Protein AF-A0A0J0VA48-F1 (afdb_monomer)

pLDDT: mean 96.32, std 2.97, range [80.88, 98.62]

Solvent-accessible surface area (backbone atoms only — not comparable to full-atom values): 7383 Å² total; per-residue (Å²): 136,92,75,49,30,38,33,28,27,44,99,54,21,68,67,43,61,78,47,45,54,83,76,40,71,87,44,48,74,45,70,42,55,49,90,72,48,47,62,67,53,45,68,61,18,29,24,42,36,25,64,53,76,52,56,71,66,64,69,85,54,33,45,35,38,35,23,68,32,78,60,58,56,75,68,46,66,98,45,91,75,64,88,81,39,48,77,48,57,47,81,74,70,59,67,58,57,51,47,52,51,53,50,52,54,52,48,40,59,78,64,42,45,69,60,52,50,54,32,52,76,70,72,46,93,74,136

Mean predicted aligned error: 3.77 Å

Structure (mmCIF, N/CA/C/O backbone):
data_AF-A0A0J0VA48-F1
#
_entry.id   AF-A0A0J0VA48-F1
#
loop_
_atom_site.group_PDB
_atom_site.id
_atom_site.type_symbol
_atom_site.label_atom_id
_atom_site.label_alt_id
_atom_site.label_comp_id
_atom_site.label_asym_id
_atom_site.label_entity_id
_atom_site.label_seq_id
_atom_site.pdbx_PDB_ins_code
_atom_site.Cartn_x
_atom_site.Cartn_y
_atom_site.Cartn_z
_atom_site.occupancy
_atom_site.B_iso_or_equiv
_atom_site.auth_seq_id
_atom_site.auth_comp_id
_atom_site.auth_asym_id
_atom_site.auth_atom_id
_atom_site.pdbx_PDB_model_num
ATOM 1 N N . MET A 1 1 ? 4.055 -14.670 -16.436 1.00 80.88 1 MET A N 1
ATOM 2 C CA . MET A 1 1 ? 4.537 -13.273 -16.447 1.00 80.88 1 MET A CA 1
ATOM 3 C C . MET A 1 1 ? 5.965 -13.260 -15.926 1.00 80.88 1 MET A C 1
ATOM 5 O O . MET A 1 1 ? 6.198 -13.859 -14.883 1.00 80.88 1 MET A O 1
ATOM 9 N N . ASN A 1 2 ? 6.912 -12.667 -16.656 1.00 90.12 2 ASN A N 1
ATOM 10 C CA . ASN A 1 2 ? 8.319 -12.598 -16.250 1.00 90.12 2 ASN A CA 1
ATOM 11 C C . ASN A 1 2 ? 8.616 -11.191 -15.711 1.00 90.12 2 ASN A C 1
ATOM 13 O O . ASN A 1 2 ? 8.752 -10.263 -16.498 1.00 90.12 2 ASN A O 1
ATOM 17 N N . ILE A 1 3 ? 8.649 -11.029 -14.386 1.00 96.81 3 ILE A N 1
ATOM 18 C CA . ILE A 1 3 ? 8.972 -9.755 -13.723 1.00 96.81 3 ILE A CA 1
ATOM 19 C C . ILE A 1 3 ? 10.414 -9.824 -13.230 1.00 96.81 3 ILE A C 1
ATOM 21 O O . ILE A 1 3 ? 10.752 -10.768 -12.512 1.00 96.81 3 ILE A O 1
ATOM 25 N N . GLN A 1 4 ? 11.250 -8.849 -13.593 1.00 97.81 4 GLN A N 1
ATOM 26 C CA . GLN A 1 4 ? 12.656 -8.800 -13.177 1.00 97.81 4 GLN A CA 1
ATOM 27 C C . GLN A 1 4 ? 13.031 -7.480 -12.504 1.00 97.81 4 GLN A C 1
ATOM 29 O O . GLN A 1 4 ? 13.817 -7.490 -11.559 1.00 97.81 4 GLN A O 1
ATOM 34 N N . ARG A 1 5 ? 12.447 -6.368 -12.956 1.00 98.50 5 ARG A N 1
ATOM 35 C CA . ARG A 1 5 ? 12.747 -5.010 -12.493 1.00 98.50 5 ARG A CA 1
ATOM 36 C C . ARG A 1 5 ? 11.535 -4.422 -11.786 1.00 98.50 5 ARG A C 1
ATOM 38 O O . ARG A 1 5 ? 10.495 -4.207 -12.409 1.00 98.50 5 ARG A O 1
ATOM 45 N N . ILE A 1 6 ? 11.656 -4.212 -10.480 1.00 98.50 6 ILE A N 1
ATOM 46 C CA . ILE A 1 6 ? 10.552 -3.790 -9.617 1.00 98.50 6 ILE A CA 1
ATOM 47 C C . ILE A 1 6 ? 10.852 -2.400 -9.064 1.00 98.50 6 ILE A C 1
ATOM 49 O O . ILE A 1 6 ? 11.810 -2.210 -8.316 1.00 98.50 6 ILE A O 1
ATOM 53 N N . LEU A 1 7 ? 10.016 -1.436 -9.428 1.00 98.62 7 LEU A N 1
ATOM 54 C CA . LEU A 1 7 ? 10.015 -0.101 -8.849 1.00 98.62 7 LEU A CA 1
ATOM 55 C C . LEU A 1 7 ? 9.103 -0.085 -7.620 1.00 98.62 7 LEU A C 1
ATOM 57 O O . LEU A 1 7 ? 7.937 -0.470 -7.701 1.00 98.62 7 LEU A O 1
ATOM 61 N N . VAL A 1 8 ? 9.637 0.359 -6.488 1.00 98.56 8 VAL A N 1
ATOM 62 C CA . VAL A 1 8 ? 8.940 0.456 -5.205 1.00 98.56 8 VAL A CA 1
ATOM 63 C C . VAL A 1 8 ? 8.988 1.903 -4.727 1.00 98.56 8 VAL A C 1
ATOM 65 O O . VAL A 1 8 ? 10.058 2.507 -4.668 1.00 98.56 8 VAL A O 1
ATOM 68 N N . THR A 1 9 ? 7.829 2.450 -4.373 1.00 98.25 9 THR A N 1
ATOM 69 C CA . THR A 1 9 ? 7.688 3.839 -3.920 1.00 98.25 9 THR A CA 1
ATOM 70 C C . THR A 1 9 ? 6.604 3.981 -2.844 1.00 98.25 9 THR A C 1
ATOM 72 O O . THR A 1 9 ? 5.969 3.005 -2.427 1.00 98.25 9 THR A O 1
ATOM 75 N N . GLY A 1 10 ? 6.379 5.211 -2.386 1.00 95.50 10 GLY A N 1
ATOM 76 C CA . GLY A 1 10 ? 5.438 5.554 -1.328 1.00 95.50 10 GLY A CA 1
ATOM 77 C C . GLY A 1 10 ? 6.038 5.420 0.065 1.00 95.50 10 GLY A C 1
ATOM 78 O O . GLY A 1 10 ? 7.172 4.998 0.242 1.00 95.50 10 GLY A O 1
ATOM 79 N N . ARG A 1 11 ? 5.241 5.743 1.086 1.00 95.19 11 ARG A N 1
ATOM 80 C CA . ARG A 1 11 ? 5.692 5.854 2.489 1.00 95.19 11 ARG A CA 1
ATOM 81 C C . ARG A 1 11 ? 6.386 4.625 3.097 1.00 95.19 11 ARG A C 1
ATOM 83 O O . ARG A 1 11 ? 6.947 4.769 4.167 1.00 95.19 11 ARG A O 1
ATOM 90 N N . LEU A 1 12 ? 6.280 3.446 2.471 1.00 96.06 12 LEU A N 1
ATOM 91 C CA . LEU A 1 12 ? 6.892 2.198 2.952 1.00 96.06 12 LEU A CA 1
ATOM 92 C C . LEU A 1 12 ? 8.134 1.772 2.149 1.00 96.06 12 LEU A C 1
ATOM 94 O O . LEU A 1 12 ? 8.638 0.664 2.329 1.00 96.06 12 LEU A O 1
ATOM 98 N N . TYR A 1 13 ? 8.592 2.585 1.192 1.00 96.19 13 TYR A N 1
ATOM 99 C CA . TYR A 1 13 ? 9.662 2.176 0.281 1.00 96.19 13 TYR A CA 1
ATOM 100 C C . TYR A 1 13 ? 10.982 1.897 1.017 1.00 96.19 13 TYR A C 1
ATOM 102 O O . TYR A 1 13 ? 11.674 0.948 0.660 1.00 96.19 13 TYR A O 1
ATOM 110 N N . ALA A 1 14 ? 11.296 2.667 2.064 1.00 96.50 14 ALA A N 1
ATOM 111 C CA . ALA A 1 14 ? 12.512 2.511 2.857 1.00 96.50 14 ALA A CA 1
ATOM 112 C C . ALA A 1 14 ? 12.479 1.234 3.712 1.00 96.50 14 ALA A C 1
ATOM 114 O O . ALA A 1 14 ? 13.448 0.475 3.726 1.00 96.50 14 ALA A O 1
ATOM 115 N N . GLU A 1 15 ? 11.353 0.936 4.368 1.00 97.00 15 GLU A N 1
ATOM 116 C CA . GLU A 1 15 ? 11.184 -0.315 5.114 1.00 97.00 15 GLU A CA 1
ATOM 117 C C . GLU A 1 15 ? 11.238 -1.530 4.182 1.00 97.00 15 GLU A C 1
ATOM 119 O O . GLU A 1 15 ? 11.833 -2.554 4.515 1.00 97.00 15 GLU A O 1
ATOM 124 N N . LEU A 1 16 ? 10.653 -1.421 2.986 1.00 97.06 16 LEU A N 1
ATOM 125 C CA . LEU A 1 16 ? 10.717 -2.481 1.982 1.00 97.06 16 LEU A CA 1
ATOM 126 C C . LEU A 1 16 ? 12.129 -2.646 1.402 1.00 97.06 16 LEU A C 1
ATOM 128 O O . LEU A 1 16 ? 12.526 -3.781 1.130 1.00 97.06 16 LEU A O 1
ATOM 132 N N . ALA A 1 17 ? 12.902 -1.564 1.269 1.00 97.56 17 ALA A N 1
ATOM 133 C CA . ALA A 1 17 ? 14.297 -1.611 0.828 1.00 97.56 17 ALA A CA 1
ATOM 134 C C . ALA A 1 17 ? 15.174 -2.452 1.762 1.00 97.56 17 ALA A C 1
ATOM 136 O O . ALA A 1 17 ? 16.067 -3.154 1.295 1.00 97.56 17 ALA A O 1
ATOM 137 N N . ALA A 1 18 ? 14.876 -2.442 3.062 1.00 97.44 18 ALA A N 1
ATOM 138 C CA . ALA A 1 18 ? 15.585 -3.241 4.056 1.00 97.44 18 ALA A CA 1
ATOM 139 C C . ALA A 1 18 ? 15.215 -4.740 4.042 1.00 97.44 18 ALA A C 1
ATOM 141 O O . ALA A 1 18 ? 15.898 -5.534 4.678 1.00 97.44 18 ALA A O 1
ATOM 142 N N . LEU A 1 19 ? 14.130 -5.142 3.366 1.00 96.25 19 LEU A N 1
ATOM 143 C CA . LEU A 1 19 ? 13.572 -6.501 3.464 1.00 96.25 19 LEU A CA 1
ATOM 144 C C . LEU A 1 19 ? 13.538 -7.258 2.135 1.00 96.25 19 LEU A C 1
ATOM 146 O O . LEU A 1 19 ? 13.727 -8.475 2.102 1.00 96.25 19 LEU A O 1
ATOM 150 N N . LEU A 1 20 ? 13.197 -6.575 1.044 1.00 96.25 20 LEU A N 1
ATOM 151 C CA . LEU A 1 20 ? 12.924 -7.221 -0.238 1.00 96.25 20 LEU A CA 1
ATOM 152 C C . LEU A 1 20 ? 14.172 -7.756 -0.954 1.00 96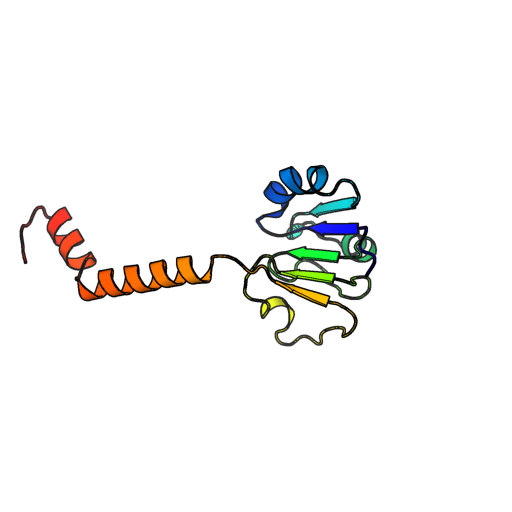.25 20 LEU A C 1
ATOM 154 O O . LEU A 1 20 ? 14.055 -8.861 -1.490 1.00 96.25 20 LEU A O 1
ATOM 158 N N . PRO A 1 21 ? 15.338 -7.073 -0.955 1.00 95.50 21 PRO A N 1
ATOM 159 C CA . PRO A 1 21 ? 16.540 -7.599 -1.604 1.00 95.50 21 PRO A CA 1
ATOM 160 C C . PRO A 1 21 ? 16.943 -8.983 -1.079 1.00 95.50 21 PRO A C 1
ATOM 162 O O . PRO A 1 21 ? 17.209 -9.883 -1.872 1.00 95.50 21 PRO A O 1
ATOM 165 N N . ASP A 1 22 ? 16.872 -9.191 0.238 1.00 95.69 22 ASP A N 1
ATOM 166 C CA . ASP A 1 22 ? 17.212 -10.472 0.869 1.00 95.69 22 ASP A CA 1
ATOM 167 C C . ASP A 1 22 ? 16.172 -11.559 0.581 1.00 95.69 22 ASP A C 1
ATOM 169 O O . ASP A 1 22 ? 16.502 -12.729 0.390 1.00 95.69 22 ASP A O 1
ATOM 173 N N . LYS A 1 23 ? 14.887 -11.187 0.536 1.00 96.44 23 LYS A N 1
ATOM 174 C CA . LYS A 1 23 ? 13.797 -12.137 0.270 1.00 96.44 23 LYS A CA 1
ATOM 175 C C . LYS A 1 23 ? 13.711 -12.541 -1.196 1.00 96.44 23 LYS A C 1
ATOM 177 O O . LYS A 1 23 ? 13.206 -13.624 -1.484 1.00 96.44 23 LYS A O 1
ATOM 182 N N . ARG A 1 24 ? 14.125 -11.666 -2.114 1.00 95.69 24 ARG A N 1
ATOM 183 C CA . ARG A 1 24 ? 14.031 -11.842 -3.570 1.00 95.69 24 ARG A CA 1
ATOM 184 C C . ARG A 1 24 ? 15.317 -11.383 -4.263 1.00 95.69 24 ARG A C 1
ATOM 186 O O . ARG A 1 24 ? 15.273 -10.458 -5.073 1.00 95.69 24 ARG A O 1
ATOM 193 N N . PRO A 1 25 ? 16.449 -12.063 -4.013 1.00 95.56 25 PRO A N 1
ATOM 194 C CA . PRO A 1 25 ? 17.724 -11.721 -4.645 1.00 95.56 25 PRO A CA 1
ATOM 195 C C . PRO A 1 25 ? 17.712 -11.969 -6.163 1.00 95.56 25 PRO A C 1
ATOM 197 O O . PRO A 1 25 ? 18.575 -11.483 -6.884 1.00 95.56 25 PRO A O 1
ATOM 200 N N . ASP A 1 26 ? 16.716 -12.707 -6.667 1.00 96.44 26 ASP A N 1
ATOM 201 C CA . ASP A 1 26 ? 16.467 -12.945 -8.090 1.00 96.44 26 ASP A CA 1
ATOM 202 C C . ASP A 1 26 ? 15.824 -11.751 -8.820 1.00 96.44 26 ASP A C 1
ATOM 204 O O . ASP A 1 26 ? 15.446 -11.879 -9.987 1.00 96.44 26 ASP A O 1
ATOM 208 N N . LYS A 1 27 ? 15.623 -10.617 -8.137 1.00 97.44 27 LYS A N 1
ATOM 209 C CA . LYS A 1 27 ? 14.979 -9.418 -8.681 1.00 97.44 27 LYS A CA 1
ATOM 210 C C . LYS A 1 27 ? 15.855 -8.193 -8.497 1.00 97.44 27 LYS A C 1
ATOM 212 O O . LYS A 1 27 ? 16.503 -8.016 -7.471 1.00 97.44 27 LYS A O 1
ATOM 217 N N . ALA A 1 28 ? 15.818 -7.315 -9.491 1.00 98.25 28 ALA A N 1
ATOM 218 C CA . ALA A 1 28 ? 16.379 -5.983 -9.380 1.00 98.25 28 ALA A CA 1
ATOM 219 C C . ALA A 1 28 ? 15.304 -5.036 -8.841 1.00 98.25 28 ALA A C 1
ATOM 221 O O . ALA A 1 28 ? 14.180 -5.010 -9.349 1.00 98.25 28 ALA A O 1
ATOM 222 N N . PHE A 1 29 ? 15.661 -4.236 -7.842 1.00 98.38 29 PHE A N 1
ATOM 223 C CA . PHE A 1 29 ? 14.760 -3.265 -7.233 1.00 98.38 29 PHE A CA 1
ATOM 224 C C . PHE A 1 29 ? 15.277 -1.842 -7.419 1.00 98.38 29 PHE A C 1
ATOM 226 O O . PHE A 1 29 ? 16.479 -1.594 -7.330 1.00 98.38 29 PHE A O 1
ATOM 233 N N . ARG A 1 30 ? 14.348 -0.907 -7.615 1.00 98.44 30 ARG A N 1
ATOM 234 C CA . ARG A 1 30 ? 14.564 0.519 -7.366 1.00 98.44 30 ARG A CA 1
ATOM 235 C C . ARG A 1 30 ? 13.613 0.957 -6.266 1.00 98.44 30 ARG A C 1
ATOM 237 O O . ARG A 1 30 ? 12.410 0.750 -6.383 1.00 98.44 30 ARG A O 1
ATOM 244 N N . PHE A 1 31 ? 14.164 1.542 -5.212 1.00 98.50 31 PHE A N 1
ATOM 245 C CA . PHE A 1 31 ? 13.417 2.117 -4.100 1.00 98.50 31 PHE A CA 1
ATOM 246 C C . PHE A 1 31 ? 13.554 3.630 -4.208 1.00 98.50 31 PHE A C 1
ATOM 248 O O . PHE A 1 31 ? 14.642 4.153 -3.983 1.00 98.50 31 PHE A O 1
ATOM 255 N N . VAL A 1 32 ? 12.482 4.309 -4.605 1.00 98.06 32 VAL A N 1
ATOM 256 C CA . VAL A 1 32 ? 12.519 5.738 -4.952 1.00 98.06 32 VAL A CA 1
ATOM 257 C C . VAL A 1 32 ? 11.397 6.459 -4.214 1.00 98.06 32 VAL A C 1
ATOM 259 O O . VAL A 1 32 ? 10.261 5.974 -4.196 1.00 98.06 32 VAL A O 1
ATOM 262 N N . ALA A 1 33 ? 11.707 7.597 -3.592 1.00 97.31 33 ALA A N 1
ATOM 263 C CA . ALA A 1 33 ? 10.699 8.456 -2.971 1.00 97.31 33 ALA A CA 1
ATOM 264 C C . ALA A 1 33 ? 9.712 8.982 -4.030 1.00 97.31 33 ALA A C 1
ATOM 266 O O . ALA A 1 33 ? 10.070 9.112 -5.199 1.00 97.31 33 ALA A O 1
ATOM 267 N N . GLU A 1 34 ? 8.464 9.279 -3.651 1.00 96.19 34 GLU A N 1
ATOM 268 C CA . GLU A 1 34 ? 7.432 9.681 -4.627 1.00 96.19 34 GLU A CA 1
ATOM 269 C C . GLU A 1 34 ? 7.816 10.971 -5.376 1.00 96.19 34 GLU A C 1
ATOM 271 O O . GLU A 1 34 ? 7.473 11.131 -6.548 1.00 96.19 34 GLU A O 1
ATOM 276 N N . GLU A 1 35 ? 8.543 11.870 -4.712 1.00 95.25 35 GLU A N 1
ATOM 277 C CA . GLU A 1 35 ? 8.982 13.171 -5.222 1.00 95.25 35 GLU A CA 1
ATOM 278 C C . GLU A 1 35 ? 10.186 13.079 -6.170 1.00 95.25 35 GLU A C 1
ATOM 280 O O . GLU A 1 35 ? 10.454 14.017 -6.917 1.00 95.25 35 GLU A O 1
ATOM 285 N N . GLU A 1 36 ? 10.904 11.955 -6.147 1.00 97.06 36 GLU A N 1
ATOM 286 C CA . GLU A 1 36 ? 12.129 11.723 -6.923 1.00 97.06 36 GLU A CA 1
ATOM 287 C C . GLU A 1 36 ? 11.884 10.848 -8.159 1.00 97.06 36 GLU A C 1
ATOM 289 O O . GLU A 1 36 ? 12.806 10.592 -8.929 1.00 97.06 36 GLU A O 1
ATOM 294 N N . LEU A 1 37 ? 10.648 10.380 -8.357 1.00 97.81 37 LEU A N 1
ATOM 295 C CA . LEU A 1 37 ? 10.285 9.518 -9.477 1.00 97.81 37 LEU A CA 1
ATOM 296 C C . LEU A 1 37 ? 10.455 10.221 -10.822 1.00 97.81 37 LEU A C 1
ATOM 298 O O . LEU A 1 37 ? 9.899 11.294 -11.066 1.00 97.81 37 LEU A O 1
ATOM 302 N N . THR A 1 38 ? 11.134 9.537 -11.735 1.00 97.75 38 THR A N 1
ATOM 303 C CA . THR A 1 38 ? 11.396 10.017 -13.094 1.00 97.75 38 THR A CA 1
ATOM 304 C C . THR A 1 38 ? 10.786 9.096 -14.146 1.00 97.75 38 THR A C 1
ATOM 306 O O . THR A 1 38 ? 10.435 7.949 -13.865 1.00 97.75 38 THR A O 1
ATOM 309 N N . ASP A 1 39 ? 10.690 9.571 -15.390 1.00 97.56 39 ASP A N 1
ATOM 310 C CA . ASP A 1 39 ? 10.282 8.733 -16.526 1.00 97.56 39 ASP A CA 1
ATOM 311 C C . ASP A 1 39 ? 11.213 7.522 -16.711 1.00 97.56 39 ASP A C 1
ATOM 313 O O . ASP A 1 39 ? 10.747 6.424 -17.023 1.00 97.56 39 ASP A O 1
ATOM 317 N N . ASP A 1 40 ? 12.513 7.686 -16.445 1.00 97.56 40 ASP A N 1
ATOM 318 C CA . ASP A 1 40 ? 13.517 6.621 -16.561 1.00 97.56 40 ASP A CA 1
ATOM 319 C C . ASP A 1 40 ? 13.242 5.452 -15.607 1.00 97.56 40 ASP A C 1
ATOM 321 O O . ASP A 1 40 ? 13.568 4.302 -15.917 1.00 97.56 40 ASP A O 1
ATOM 325 N N . ASP A 1 41 ? 12.608 5.709 -14.462 1.00 98.12 41 ASP A N 1
ATOM 326 C CA . ASP A 1 41 ? 12.177 4.657 -13.542 1.00 98.12 41 ASP A CA 1
ATOM 327 C C . ASP A 1 41 ? 11.044 3.817 -14.135 1.00 98.12 41 ASP A C 1
ATOM 329 O O . ASP A 1 41 ? 11.073 2.587 -14.040 1.00 98.12 41 ASP A O 1
ATOM 333 N N . PHE A 1 42 ? 10.089 4.449 -14.822 1.00 97.75 42 PHE A N 1
ATOM 334 C CA . PHE A 1 42 ? 8.986 3.762 -15.503 1.00 97.75 42 PHE A CA 1
ATOM 335 C C . PHE A 1 42 ? 9.404 3.112 -16.829 1.00 97.75 42 PHE A C 1
ATOM 337 O O . PHE A 1 42 ? 8.778 2.145 -17.268 1.00 97.75 42 PHE A O 1
ATOM 344 N N . VAL A 1 43 ? 10.463 3.603 -17.476 1.00 97.56 43 VAL A N 1
ATOM 345 C CA . VAL A 1 43 ? 11.102 2.931 -18.621 1.00 97.56 43 VAL A CA 1
ATOM 346 C C . VAL A 1 43 ? 11.877 1.695 -18.167 1.00 97.56 43 VAL A C 1
ATOM 348 O O . VAL A 1 43 ? 11.875 0.664 -18.844 1.00 97.56 43 VAL A O 1
ATOM 351 N N . TRP A 1 44 ? 12.527 1.774 -17.007 1.00 98.12 44 TRP A N 1
ATOM 352 C CA . TRP A 1 44 ? 13.291 0.667 -16.450 1.00 98.12 44 TRP A CA 1
ATOM 353 C C . TRP A 1 44 ? 12.414 -0.427 -15.827 1.00 98.12 44 TRP A C 1
ATOM 355 O O . TRP A 1 44 ? 12.805 -1.589 -15.866 1.00 98.12 44 TRP A O 1
ATOM 365 N N . ALA A 1 45 ? 11.266 -0.108 -15.235 1.00 98.25 45 ALA A N 1
ATOM 366 C CA . ALA A 1 45 ? 10.491 -1.080 -14.468 1.00 98.25 45 ALA A CA 1
ATOM 367 C C . ALA A 1 45 ? 9.611 -2.004 -15.330 1.00 98.25 45 ALA A C 1
ATOM 369 O O . ALA A 1 45 ? 8.946 -1.563 -16.263 1.00 98.25 45 ALA A O 1
ATOM 370 N N . ASP A 1 46 ? 9.524 -3.279 -14.934 1.00 97.88 46 ASP A N 1
ATOM 371 C CA . ASP A 1 46 ? 8.494 -4.218 -15.410 1.00 97.88 46 ASP A CA 1
ATOM 372 C C . ASP A 1 46 ? 7.296 -4.263 -14.441 1.00 97.88 46 ASP A C 1
ATOM 374 O O . ASP A 1 46 ? 6.203 -4.712 -14.799 1.00 97.88 46 ASP A O 1
ATOM 378 N N . ALA A 1 47 ? 7.506 -3.845 -13.187 1.00 98.56 47 ALA A N 1
ATOM 379 C CA . ALA A 1 47 ? 6.483 -3.807 -12.152 1.00 98.56 47 ALA A CA 1
ATOM 380 C C . ALA A 1 47 ? 6.581 -2.568 -11.258 1.00 98.56 47 ALA A C 1
ATOM 382 O O . ALA A 1 47 ? 7.676 -2.089 -10.970 1.00 98.56 47 ALA A O 1
ATOM 383 N N . TYR A 1 48 ? 5.428 -2.109 -10.772 1.00 98.62 48 TYR A N 1
ATOM 384 C CA . TYR A 1 48 ? 5.296 -0.990 -9.839 1.00 98.62 48 TYR A CA 1
ATOM 385 C C . TYR A 1 48 ? 4.637 -1.439 -8.534 1.00 98.62 48 TYR A C 1
ATOM 387 O O . TYR A 1 48 ? 3.595 -2.097 -8.554 1.00 98.62 48 TYR A O 1
ATOM 395 N N . VAL A 1 49 ? 5.202 -1.035 -7.399 1.00 98.50 49 VAL A N 1
ATOM 396 C CA . VAL A 1 49 ? 4.679 -1.300 -6.056 1.00 98.50 49 VAL A CA 1
ATOM 397 C C . VAL A 1 49 ? 4.536 0.021 -5.300 1.00 98.50 49 VAL A C 1
ATOM 399 O O . VAL A 1 49 ? 5.515 0.733 -5.095 1.00 98.50 49 VAL A O 1
ATOM 402 N N . GLY A 1 50 ? 3.320 0.341 -4.860 1.00 98.00 50 GLY A N 1
ATOM 403 C CA . GLY A 1 50 ? 3.035 1.572 -4.116 1.00 98.00 50 GLY A CA 1
ATOM 404 C C . GLY A 1 50 ? 1.581 1.644 -3.652 1.00 98.00 50 GLY A C 1
ATOM 405 O O . GLY A 1 50 ? 0.777 0.779 -3.981 1.00 98.00 50 GLY A O 1
ATOM 406 N N . PHE A 1 51 ? 1.205 2.664 -2.878 1.00 97.00 51 PHE A N 1
ATOM 407 C CA . PHE A 1 51 ? -0.191 2.830 -2.424 1.00 97.00 51 PHE A CA 1
ATOM 408 C C . PHE A 1 51 ? -1.111 3.447 -3.481 1.00 97.00 51 PHE A C 1
ATOM 410 O O . PHE A 1 51 ? -2.326 3.268 -3.433 1.00 97.00 51 PHE A O 1
ATOM 417 N N . ARG A 1 52 ? -0.532 4.206 -4.408 1.00 97.00 52 ARG A N 1
ATOM 418 C CA . ARG A 1 52 ? -1.225 4.984 -5.435 1.00 97.00 52 ARG A CA 1
ATOM 419 C C . ARG A 1 52 ? -0.262 5.261 -6.595 1.00 97.00 52 ARG A C 1
ATOM 421 O O . ARG A 1 52 ? 0.943 5.075 -6.416 1.00 97.00 52 ARG A O 1
ATOM 428 N N . PRO A 1 53 ? -0.750 5.714 -7.758 1.00 96.62 53 PRO A N 1
ATOM 429 C CA . PRO A 1 53 ? 0.099 6.313 -8.786 1.00 96.62 53 PRO A CA 1
ATOM 430 C C . PRO A 1 53 ? 0.856 7.533 -8.234 1.00 96.62 53 PRO A C 1
ATOM 432 O O . PRO A 1 53 ? 0.237 8.384 -7.594 1.00 96.62 53 PRO A O 1
ATOM 435 N N . ALA A 1 54 ? 2.155 7.631 -8.507 1.00 96.62 54 ALA A N 1
ATOM 436 C CA . ALA A 1 54 ? 3.010 8.756 -8.126 1.00 96.62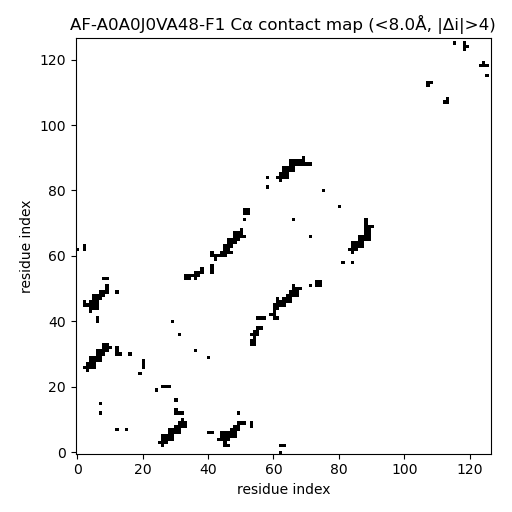 54 ALA A CA 1
ATOM 437 C C . ALA A 1 54 ? 3.969 9.120 -9.2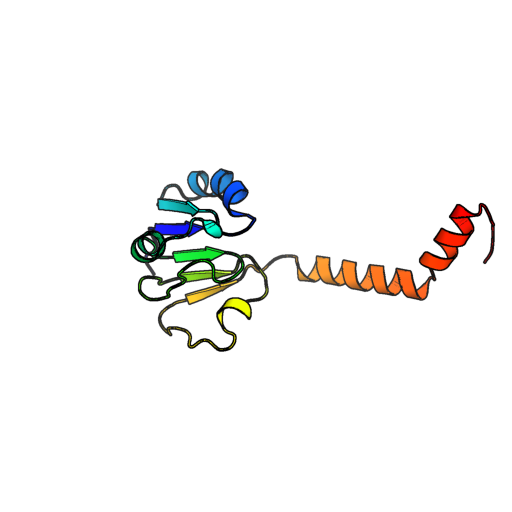71 1.00 96.62 54 ALA A C 1
ATOM 439 O O . ALA A 1 54 ? 4.219 8.292 -10.150 1.00 96.62 54 ALA A O 1
ATOM 440 N N . GLY A 1 55 ? 4.477 10.357 -9.270 1.00 94.69 55 GLY A N 1
ATOM 441 C CA . GLY A 1 55 ? 5.360 10.862 -10.325 1.00 94.69 55 GLY A CA 1
ATOM 442 C C . GLY A 1 55 ? 4.734 10.786 -11.729 1.00 94.69 55 GLY A C 1
ATOM 443 O O . GLY A 1 55 ? 3.504 10.865 -11.862 1.00 94.69 55 GLY A O 1
ATOM 444 N N . PRO A 1 56 ? 5.545 10.597 -12.785 1.00 95.69 56 PRO A N 1
ATOM 445 C CA . PRO A 1 56 ? 5.072 10.418 -14.160 1.00 95.69 56 PRO A CA 1
ATOM 446 C C . PRO A 1 56 ? 4.528 8.996 -14.412 1.00 95.69 56 PRO A C 1
ATOM 448 O O . PRO A 1 56 ? 4.908 8.310 -15.359 1.00 95.69 56 PRO A O 1
ATOM 451 N N . PHE A 1 57 ? 3.626 8.528 -13.543 1.00 96.12 57 PHE A N 1
ATOM 452 C CA . PHE A 1 57 ? 3.096 7.167 -13.584 1.00 96.12 57 PHE A CA 1
ATOM 453 C C . PHE A 1 57 ? 2.579 6.777 -14.974 1.00 96.12 57 PHE A C 1
ATOM 455 O O . PHE A 1 57 ? 1.633 7.373 -15.494 1.00 96.12 57 PHE A O 1
ATOM 462 N N . SER A 1 58 ? 3.140 5.699 -15.522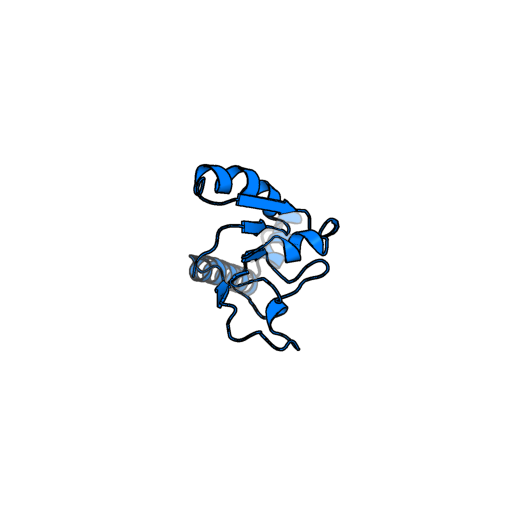 1.00 94.94 58 SER A N 1
ATOM 463 C CA . SER A 1 58 ? 2.792 5.174 -16.840 1.00 94.94 58 SER A CA 1
ATOM 464 C C . SER A 1 58 ? 2.685 3.651 -16.828 1.00 94.94 58 SER A C 1
ATOM 466 O O . SER A 1 58 ? 3.481 2.959 -16.199 1.00 94.94 58 SER A O 1
ATOM 468 N N . LEU A 1 59 ? 1.705 3.121 -17.565 1.00 96.00 59 LEU A N 1
ATOM 469 C CA . LEU A 1 59 ? 1.499 1.680 -17.763 1.00 96.00 59 LEU A CA 1
ATOM 470 C C . LEU A 1 59 ? 2.218 1.137 -19.011 1.00 96.00 59 LEU A C 1
ATOM 472 O O . LEU A 1 59 ? 2.004 -0.017 -19.377 1.00 96.00 59 LEU A O 1
ATOM 476 N N . ALA A 1 60 ? 3.021 1.955 -19.704 1.00 94.31 60 ALA A N 1
ATOM 477 C CA . ALA A 1 60 ? 3.593 1.598 -21.004 1.00 94.31 60 ALA A CA 1
ATOM 478 C C . 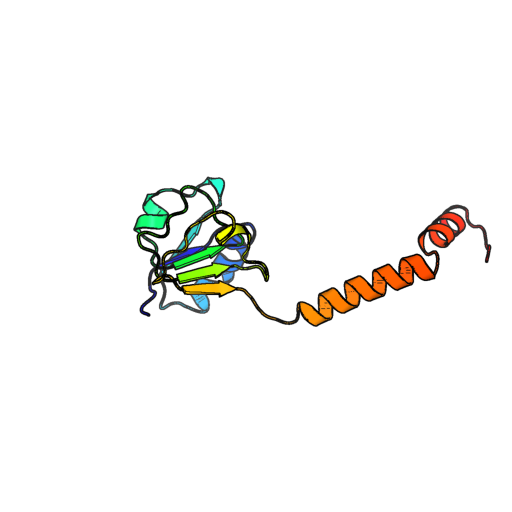ALA A 1 60 ? 4.414 0.295 -20.952 1.00 94.31 60 ALA A C 1
ATOM 480 O O . ALA A 1 60 ? 4.112 -0.639 -21.699 1.00 94.31 60 ALA A O 1
ATOM 481 N N . ASN A 1 61 ? 5.378 0.224 -20.025 1.00 95.94 61 ASN A N 1
ATOM 482 C CA . ASN A 1 61 ? 6.314 -0.902 -19.874 1.00 95.94 61 ASN A 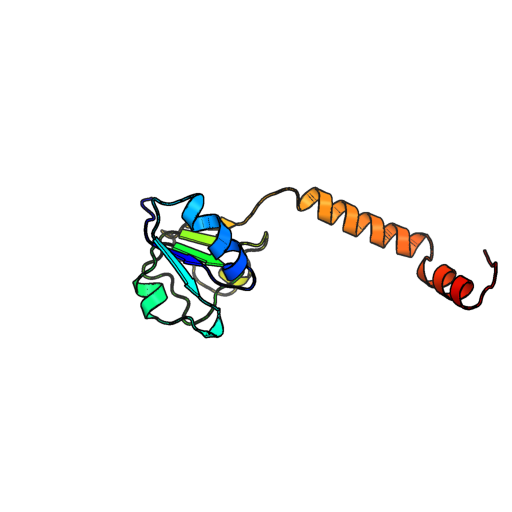CA 1
ATOM 483 C C . ASN A 1 61 ? 5.960 -1.855 -18.726 1.00 95.94 61 ASN A C 1
ATOM 485 O O . ASN A 1 61 ? 6.547 -2.927 -18.601 1.00 95.94 61 ASN A O 1
ATOM 489 N N . LEU A 1 62 ? 5.004 -1.469 -17.879 1.00 97.56 62 LEU A N 1
ATOM 490 C CA . LEU A 1 62 ? 4.606 -2.281 -16.740 1.00 97.56 62 LEU A CA 1
ATOM 491 C C . LEU A 1 62 ? 3.791 -3.485 -17.212 1.00 97.56 62 LEU A C 1
ATOM 493 O O . LEU A 1 62 ? 2.910 -3.362 -18.056 1.00 97.56 62 LEU A O 1
ATOM 497 N N . HIS A 1 63 ? 4.044 -4.638 -16.605 1.00 98.25 63 HIS A N 1
ATOM 498 C CA . HIS A 1 63 ? 3.212 -5.838 -16.713 1.00 98.25 63 HIS A CA 1
ATOM 499 C C . HIS A 1 63 ? 2.445 -6.109 -15.414 1.00 98.25 63 HIS A C 1
ATOM 501 O O . HIS A 1 63 ? 1.437 -6.816 -15.415 1.00 98.25 63 HIS A O 1
ATOM 507 N N . TRP A 1 64 ? 2.903 -5.535 -14.298 1.00 98.62 64 TRP A N 1
ATOM 508 C CA . TRP A 1 64 ? 2.309 -5.737 -12.984 1.00 98.62 64 TRP A CA 1
ATOM 509 C C . TRP A 1 64 ? 2.319 -4.466 -12.139 1.00 98.62 64 TRP A C 1
ATOM 511 O O . TRP A 1 64 ? 3.329 -3.776 -12.030 1.00 98.62 64 TRP A O 1
ATOM 521 N N . VAL A 1 65 ? 1.193 -4.185 -11.494 1.00 98.56 65 VAL A N 1
ATOM 522 C CA . VAL A 1 65 ? 1.056 -3.147 -10.478 1.00 98.56 65 VAL A CA 1
ATOM 523 C C . VAL A 1 65 ? 0.533 -3.788 -9.195 1.00 98.56 65 VAL A C 1
ATOM 525 O O . VAL A 1 65 ? -0.463 -4.520 -9.202 1.00 98.56 65 VAL A O 1
ATOM 528 N N . HIS A 1 66 ? 1.197 -3.515 -8.078 1.00 98.19 66 HIS A N 1
ATOM 529 C CA . HIS A 1 66 ? 0.773 -3.952 -6.756 1.00 98.19 66 HIS A CA 1
ATOM 530 C C . HIS A 1 66 ? 0.434 -2.751 -5.874 1.00 98.19 66 HIS A C 1
ATOM 532 O O . HIS A 1 66 ? 1.309 -1.956 -5.526 1.00 98.19 66 HIS A O 1
ATOM 538 N N . SER A 1 67 ? -0.843 -2.642 -5.498 1.00 97.81 67 SER A N 1
ATOM 539 C CA . SER A 1 67 ? -1.283 -1.721 -4.455 1.00 97.81 67 SER A CA 1
ATOM 540 C C . SER A 1 67 ? -0.894 -2.276 -3.091 1.00 97.81 67 SER A C 1
ATOM 542 O O . SER A 1 67 ? -1.357 -3.349 -2.704 1.00 97.81 67 SER A O 1
ATOM 544 N N . LEU A 1 68 ? -0.095 -1.521 -2.337 1.00 96.25 68 LEU A N 1
ATOM 545 C CA . LEU A 1 68 ? 0.229 -1.866 -0.949 1.00 96.25 68 LEU A CA 1
ATOM 546 C C . LEU A 1 68 ? -0.991 -1.756 -0.015 1.00 96.25 68 LEU A C 1
ATOM 548 O O . LEU A 1 68 ? -0.964 -2.298 1.090 1.00 96.25 68 LEU A O 1
ATOM 552 N N . GLY A 1 69 ? -2.061 -1.077 -0.443 1.00 94.00 69 GLY A N 1
ATOM 553 C CA . GLY A 1 69 ? -3.321 -0.970 0.289 1.00 94.00 69 GLY A CA 1
ATOM 554 C C . GLY A 1 69 ? -4.378 -1.980 -0.165 1.00 94.00 69 GLY A C 1
ATOM 555 O O . GLY A 1 69 ? -4.260 -2.611 -1.211 1.00 94.00 69 GLY A O 1
ATOM 556 N N . ALA A 1 70 ? -5.461 -2.089 0.611 1.00 92.94 70 ALA A N 1
ATOM 557 C CA . ALA A 1 70 ? -6.638 -2.875 0.230 1.00 92.94 70 ALA A CA 1
ATOM 558 C C . ALA A 1 70 ? -7.490 -2.179 -0.855 1.00 92.94 70 ALA A C 1
ATOM 560 O O . ALA A 1 70 ? -8.184 -2.844 -1.628 1.00 92.94 70 ALA A O 1
ATOM 561 N N . GLY A 1 71 ? -7.452 -0.845 -0.911 1.00 93.69 71 GLY A N 1
ATOM 562 C CA . GLY A 1 71 ? -8.076 -0.046 -1.966 1.00 93.69 71 GLY A CA 1
ATOM 563 C C . GLY A 1 71 ? -7.214 0.008 -3.229 1.00 93.69 71 GLY A C 1
ATOM 564 O O . GLY A 1 71 ? -5.983 -0.009 -3.166 1.00 93.69 71 GLY A O 1
ATOM 565 N N . VAL A 1 72 ? -7.874 0.063 -4.386 1.00 96.75 72 VAL A N 1
ATOM 566 C CA . VAL A 1 72 ? -7.238 0.240 -5.707 1.00 96.75 72 VAL A CA 1
A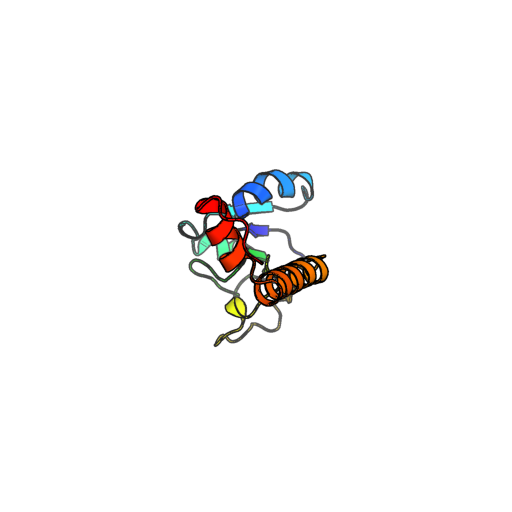TOM 567 C C . VAL A 1 72 ? -7.892 1.360 -6.520 1.00 96.75 72 VAL A C 1
ATOM 569 O O . VAL A 1 72 ? -7.542 1.584 -7.674 1.00 96.75 72 VAL A O 1
ATOM 572 N N . ASP A 1 73 ? -8.836 2.083 -5.923 1.00 97.00 73 ASP A N 1
ATOM 573 C CA . ASP A 1 73 ? -9.565 3.193 -6.535 1.00 97.00 73 ASP A CA 1
ATOM 574 C C . ASP A 1 73 ? -8.615 4.280 -7.054 1.00 97.00 73 ASP A C 1
ATOM 576 O O . ASP A 1 73 ? -8.768 4.705 -8.194 1.00 97.00 73 ASP A O 1
ATOM 580 N N . ALA A 1 74 ? -7.561 4.631 -6.311 1.00 96.00 74 ALA A N 1
ATOM 581 C CA . ALA A 1 74 ? -6.545 5.587 -6.754 1.00 96.00 74 ALA A CA 1
ATOM 582 C C . ALA A 1 74 ? -5.852 5.201 -8.078 1.00 96.00 74 ALA A C 1
ATOM 584 O O . ALA A 1 74 ? -5.352 6.073 -8.787 1.00 96.00 74 ALA A O 1
ATOM 585 N N . PHE A 1 75 ? -5.812 3.910 -8.427 1.00 97.00 75 PHE A N 1
ATOM 586 C CA . PHE A 1 75 ? -5.254 3.430 -9.695 1.00 97.00 75 PHE A CA 1
ATOM 587 C C . PHE A 1 75 ? -6.276 3.413 -10.837 1.00 97.00 75 PHE A C 1
ATOM 589 O O . PHE A 1 75 ? -5.880 3.543 -11.995 1.00 97.00 75 PHE A O 1
ATOM 596 N N . LEU A 1 76 ? -7.563 3.237 -10.528 1.00 96.50 76 LEU A N 1
ATOM 597 C CA . LEU A 1 76 ? -8.618 2.959 -11.510 1.00 96.50 76 LEU A CA 1
ATOM 598 C C . LEU A 1 76 ? -9.560 4.144 -11.753 1.00 96.50 76 LEU A C 1
ATOM 600 O O . LEU A 1 76 ? -10.187 4.241 -12.808 1.00 96.50 76 LEU A O 1
ATOM 604 N N . TRP A 1 77 ? -9.701 5.044 -10.784 1.00 94.88 77 TRP A N 1
ATOM 605 C CA . TRP A 1 77 ? -10.663 6.133 -10.852 1.00 94.88 77 TRP A CA 1
ATOM 606 C C . TRP A 1 77 ? -10.339 7.089 -12.000 1.00 94.88 77 TRP A C 1
ATOM 608 O O . TRP A 1 77 ? -9.245 7.648 -12.069 1.00 94.88 77 TRP A O 1
ATOM 618 N N . LYS A 1 78 ? -11.317 7.288 -12.896 1.00 93.81 78 LYS A N 1
ATOM 619 C CA . LYS A 1 78 ? -11.196 8.140 -14.093 1.00 93.81 78 LYS A CA 1
ATOM 620 C C . LYS A 1 78 ? -9.954 7.831 -14.943 1.00 93.81 78 LYS A C 1
ATOM 622 O O . LYS A 1 78 ? -9.392 8.729 -15.567 1.00 93.81 78 LYS A O 1
ATOM 627 N N . ARG A 1 79 ? -9.529 6.566 -14.974 1.00 92.44 79 ARG A N 1
ATOM 628 C CA . ARG A 1 79 ? -8.380 6.112 -15.753 1.00 92.44 79 ARG A CA 1
ATOM 629 C C . ARG A 1 79 ? -8.728 4.851 -16.526 1.00 92.44 79 ARG A C 1
ATOM 631 O O . ARG A 1 79 ? -9.266 3.901 -15.965 1.00 92.44 79 ARG A O 1
ATOM 638 N N . GLU A 1 80 ? -8.372 4.822 -17.803 1.00 93.56 80 GLU A N 1
ATOM 639 C CA . GLU A 1 80 ? -8.397 3.580 -18.567 1.00 93.56 80 GLU A CA 1
ATOM 640 C C . GLU A 1 80 ? -7.235 2.684 -18.141 1.00 93.56 80 GLU A C 1
ATOM 642 O O . GLU A 1 80 ? -6.075 3.102 -18.118 1.00 93.56 80 GLU A O 1
ATOM 647 N N . TRP A 1 81 ? -7.549 1.440 -17.786 1.00 96.50 81 TRP A N 1
ATOM 648 C CA . TRP A 1 81 ? -6.542 0.469 -17.384 1.00 96.50 81 TRP A CA 1
ATOM 649 C C . TRP A 1 81 ? -6.091 -0.376 -18.574 1.00 96.50 81 TRP A C 1
ATOM 651 O O . TRP A 1 81 ? -6.912 -0.942 -19.303 1.00 96.50 81 TRP A O 1
ATOM 661 N N . LYS A 1 82 ? -4.774 -0.497 -18.754 1.00 96.06 82 LYS A N 1
ATOM 662 C CA . LYS A 1 82 ? -4.175 -1.311 -19.814 1.00 96.06 82 LYS A CA 1
ATOM 663 C C . LYS A 1 82 ? -4.427 -2.800 -19.507 1.00 96.06 82 LYS A C 1
ATOM 665 O O . LYS A 1 82 ? -4.010 -3.302 -18.466 1.00 96.06 82 LYS A O 1
ATOM 670 N N . LYS A 1 83 ? -5.175 -3.497 -20.375 1.00 94.75 83 LYS A N 1
ATOM 671 C CA . LYS A 1 83 ? -5.763 -4.832 -20.094 1.00 94.75 83 LYS A CA 1
ATOM 672 C C . LYS A 1 83 ? -4.746 -5.948 -19.836 1.00 94.75 83 LYS A C 1
ATOM 674 O O . LYS A 1 83 ? -5.079 -6.928 -19.180 1.00 94.75 83 LYS A O 1
ATOM 679 N N . ASP A 1 84 ? -3.547 -5.822 -20.384 1.00 95.75 84 ASP A N 1
ATOM 680 C CA . ASP A 1 84 ? -2.432 -6.760 -20.229 1.00 95.75 84 ASP A CA 1
ATOM 681 C C . ASP A 1 84 ? -1.606 -6.507 -18.955 1.00 95.75 84 ASP A C 1
ATOM 683 O O . ASP A 1 84 ? -0.703 -7.287 -18.653 1.00 95.75 84 ASP A O 1
ATOM 687 N N . VAL A 1 85 ? -1.924 -5.459 -18.185 1.00 97.94 85 VAL A N 1
ATOM 688 C CA . VAL A 1 85 ? -1.254 -5.143 -16.920 1.00 97.94 85 VAL A CA 1
ATOM 689 C C . VAL A 1 85 ? -2.063 -5.682 -15.758 1.00 97.94 85 VAL A C 1
ATOM 691 O O . VAL A 1 85 ? -3.181 -5.237 -15.487 1.00 97.94 85 VAL A O 1
ATOM 694 N N . LEU A 1 86 ? -1.478 -6.621 -15.022 1.00 98.31 86 LEU A N 1
ATOM 695 C CA . LEU A 1 86 ? -2.106 -7.183 -13.837 1.00 98.31 86 LEU A CA 1
ATOM 696 C C . LEU A 1 86 ? -2.102 -6.149 -12.703 1.00 98.31 86 LEU A C 1
ATOM 698 O O . LEU A 1 86 ? -1.039 -5.705 -12.280 1.00 98.31 86 LEU A O 1
ATOM 702 N N . LEU A 1 87 ? -3.274 -5.819 -12.161 1.00 98.19 87 LEU A N 1
ATOM 703 C CA . LEU A 1 87 ? -3.405 -5.047 -10.925 1.00 98.19 87 LEU A CA 1
ATOM 704 C C . LEU A 1 87 ? -3.723 -5.986 -9.762 1.00 98.19 87 LEU A C 1
ATOM 706 O O . LEU A 1 87 ? -4.688 -6.745 -9.803 1.00 98.19 87 LEU A O 1
ATOM 710 N N . THR A 1 88 ? -2.920 -5.916 -8.708 1.00 97.94 88 THR A N 1
ATOM 711 C CA . THR A 1 88 ? -3.127 -6.665 -7.462 1.00 97.94 88 THR A CA 1
ATOM 712 C C . THR A 1 88 ? -3.147 -5.719 -6.272 1.00 97.94 88 THR A C 1
ATOM 714 O O . THR A 1 88 ? -2.728 -4.567 -6.377 1.00 97.94 88 THR A O 1
ATOM 717 N N . ARG A 1 89 ? -3.618 -6.214 -5.130 1.00 96.94 89 ARG A N 1
ATOM 718 C CA . ARG A 1 89 ? -3.670 -5.475 -3.870 1.00 96.94 89 ARG A CA 1
ATOM 719 C C . ARG A 1 89 ? -3.214 -6.344 -2.711 1.00 96.94 89 ARG A C 1
ATOM 721 O O . ARG A 1 89 ? -3.331 -7.569 -2.795 1.00 96.94 89 ARG A O 1
ATOM 728 N N . THR A 1 90 ? -2.771 -5.725 -1.626 1.00 94.50 90 THR A N 1
ATOM 729 C CA . THR A 1 90 ? -2.535 -6.441 -0.373 1.00 94.50 90 THR A CA 1
ATOM 730 C C . THR A 1 90 ? -3.862 -6.925 0.206 1.00 94.50 90 THR A C 1
ATOM 732 O O . THR A 1 90 ? -4.809 -6.156 0.388 1.00 94.50 90 THR A O 1
ATOM 735 N N . VAL A 1 91 ? -3.918 -8.215 0.525 1.00 90.44 91 VAL A N 1
ATOM 736 C CA . VAL A 1 91 ? -4.975 -8.839 1.327 1.00 90.44 91 VAL A CA 1
ATOM 737 C C . VAL A 1 91 ? -4.330 -9.455 2.568 1.00 90.44 91 VAL A C 1
ATOM 739 O O . VAL A 1 91 ? -3.176 -9.874 2.515 1.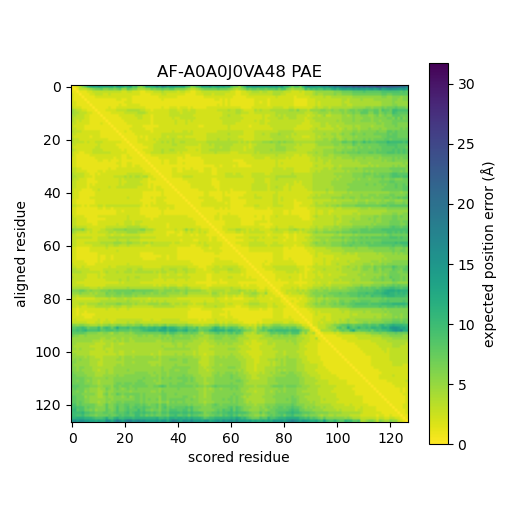00 90.44 91 VAL A O 1
ATOM 742 N N . GLY A 1 92 ? -5.041 -9.478 3.692 1.00 86.00 92 GLY A N 1
ATOM 743 C CA . GLY A 1 92 ? -4.494 -9.941 4.968 1.00 86.00 92 GLY A CA 1
ATOM 744 C C . GLY A 1 92 ? -5.520 -9.854 6.095 1.00 86.00 92 GLY A C 1
ATOM 745 O O . GLY A 1 92 ? -6.721 -9.792 5.833 1.00 86.00 92 GLY A O 1
ATOM 746 N N . SER A 1 93 ? -5.048 -9.784 7.340 1.00 83.88 93 SER A N 1
ATOM 747 C CA . SER A 1 93 ? -5.877 -9.699 8.556 1.00 83.88 93 SER A CA 1
ATOM 748 C C . SER A 1 93 ? -6.595 -8.354 8.753 1.00 83.88 93 SER A C 1
ATOM 750 O O . SER A 1 93 ? -7.193 -8.118 9.799 1.00 83.88 93 SER A O 1
ATOM 752 N N . PHE A 1 94 ? -6.607 -7.477 7.741 1.00 87.31 94 PHE A N 1
ATOM 753 C CA . PHE A 1 94 ? -7.257 -6.164 7.811 1.00 87.31 94 PHE A CA 1
ATOM 754 C C . PHE A 1 94 ? -8.744 -6.240 8.180 1.00 87.31 94 PHE A C 1
ATOM 756 O O . PHE A 1 94 ? -9.256 -5.315 8.797 1.00 87.31 94 PHE A O 1
ATOM 763 N N . GLY A 1 95 ? -9.438 -7.321 7.801 1.00 90.62 95 GLY A N 1
ATOM 764 C CA . GLY A 1 95 ? -10.858 -7.514 8.114 1.00 90.62 95 GLY A CA 1
ATOM 765 C C . GLY A 1 95 ? -11.134 -7.642 9.613 1.00 90.62 95 GLY A C 1
ATOM 766 O O . GLY A 1 95 ? -12.094 -7.065 10.110 1.00 90.62 95 GLY A O 1
ATOM 767 N N . GLU A 1 96 ? -10.268 -8.348 10.337 1.00 93.81 96 GLU A N 1
ATOM 768 C CA . GLU A 1 96 ? -10.358 -8.479 11.794 1.00 93.81 96 GLU A CA 1
ATOM 769 C C . GLU A 1 96 ? -10.012 -7.149 12.467 1.00 93.81 96 GLU A C 1
ATOM 771 O O . GLU A 1 96 ? -10.807 -6.618 13.236 1.00 93.81 96 GLU A O 1
ATOM 776 N N . GLN A 1 97 ? -8.898 -6.535 12.063 1.00 94.44 97 GLN A N 1
ATOM 777 C CA . GLN A 1 97 ? -8.448 -5.253 12.610 1.00 94.44 97 GLN A CA 1
ATOM 778 C C . GLN A 1 97 ? -9.482 -4.132 12.424 1.00 94.44 97 GLN A C 1
ATOM 780 O O . GLN A 1 97 ? -9.709 -3.337 13.335 1.00 94.44 97 GLN A O 1
ATOM 785 N N . ILE A 1 98 ? -10.131 -4.049 11.254 1.00 95.12 98 ILE A N 1
ATOM 786 C CA . ILE A 1 98 ? -11.164 -3.032 11.024 1.00 95.12 98 ILE A CA 1
ATOM 787 C C . ILE A 1 98 ? -12.454 -3.349 11.786 1.00 95.12 98 ILE A C 1
ATOM 789 O O . ILE A 1 98 ? -13.128 -2.425 12.233 1.00 95.12 98 ILE A O 1
ATOM 793 N N . ALA A 1 99 ? -12.787 -4.629 11.986 1.00 96.62 99 ALA A N 1
ATOM 794 C CA . ALA A 1 99 ? -13.932 -5.023 12.801 1.00 96.62 99 ALA A CA 1
ATOM 795 C C . ALA A 1 99 ? -13.723 -4.639 14.273 1.00 96.62 99 ALA A C 1
ATOM 797 O O . ALA A 1 99 ? -14.617 -4.046 14.875 1.00 96.62 99 ALA A O 1
ATOM 798 N N . GLU A 1 100 ? -12.534 -4.898 14.824 1.00 97.69 100 GLU A N 1
ATOM 799 C CA . GLU A 1 100 ? -12.148 -4.465 16.171 1.00 97.69 100 GLU A CA 1
ATOM 800 C C . GLU A 1 100 ? -12.190 -2.941 16.306 1.00 97.69 100 GLU A C 1
ATOM 802 O O . GLU A 1 100 ? -12.759 -2.422 17.267 1.00 97.69 100 GLU A O 1
ATOM 807 N N . TYR A 1 101 ? -11.653 -2.215 15.320 1.00 97.81 101 TYR A N 1
ATOM 808 C CA . TYR A 1 101 ? -11.714 -0.755 15.282 1.00 97.81 101 TYR A CA 1
ATOM 809 C C . TYR A 1 101 ? -13.164 -0.250 15.311 1.00 97.81 101 TYR A C 1
ATOM 811 O O . TYR A 1 101 ? -13.522 0.560 16.167 1.00 97.81 101 TYR A O 1
ATOM 819 N N . CYS A 1 102 ? -14.023 -0.751 14.419 1.00 98.50 102 CYS A N 1
ATOM 820 C CA . CYS A 1 102 ? -15.426 -0.343 14.355 1.00 98.50 102 CYS A CA 1
ATOM 821 C C . CYS A 1 102 ? -16.181 -0.675 15.646 1.00 98.50 102 CYS A C 1
ATOM 823 O O . CYS A 1 102 ? -16.903 0.178 16.163 1.00 98.50 102 CYS A O 1
ATOM 825 N N . LEU A 1 103 ? -16.000 -1.885 16.182 1.00 98.44 103 LEU A N 1
ATOM 826 C CA . LEU A 1 103 ? -16.646 -2.306 17.423 1.00 98.44 103 LEU A CA 1
ATOM 827 C C . LEU A 1 103 ? -16.192 -1.446 18.606 1.00 98.44 103 LEU A C 1
ATOM 829 O O . LEU A 1 103 ? -17.026 -0.996 19.386 1.00 98.44 103 LEU A O 1
ATOM 833 N N . SER A 1 104 ? -14.892 -1.176 18.714 1.00 98.44 104 SER A N 1
ATOM 834 C CA . SER A 1 104 ? -14.326 -0.332 19.768 1.00 98.44 104 SER A CA 1
ATOM 835 C C . SER A 1 104 ? -14.929 1.074 19.754 1.00 98.44 104 SER A C 1
ATOM 837 O O . SER A 1 104 ? -15.376 1.563 20.789 1.00 98.44 104 SER A O 1
ATOM 839 N N . TYR A 1 105 ? -15.035 1.705 18.581 1.00 98.12 105 TYR A N 1
ATOM 840 C CA . TYR A 1 105 ? -15.620 3.044 18.468 1.00 98.12 105 TYR A CA 1
ATOM 841 C C . TYR A 1 105 ? -17.132 3.064 18.704 1.00 98.12 105 TYR A C 1
ATOM 843 O O . TYR A 1 105 ? -17.632 4.009 19.311 1.00 98.12 105 TYR A O 1
ATOM 851 N N . LEU A 1 106 ? -17.852 2.021 18.285 1.00 98.56 106 LEU A N 1
ATOM 852 C CA . LEU A 1 106 ? -19.272 1.877 18.598 1.00 98.56 106 LEU A CA 1
ATOM 853 C C . LEU A 1 106 ? -19.496 1.742 20.111 1.00 98.56 106 LEU A C 1
ATOM 855 O O . LEU A 1 106 ? -20.374 2.397 20.661 1.00 98.56 106 LEU A O 1
ATOM 859 N N . LEU A 1 107 ? -18.686 0.929 20.794 1.00 98.56 107 LEU A N 1
ATOM 860 C CA . LEU A 1 107 ? -18.760 0.779 22.248 1.00 98.56 107 LEU A CA 1
ATOM 861 C C . LEU A 1 107 ? -18.366 2.064 22.976 1.00 98.56 107 LEU A C 1
ATOM 863 O O . LEU A 1 107 ? -19.029 2.429 23.941 1.00 98.56 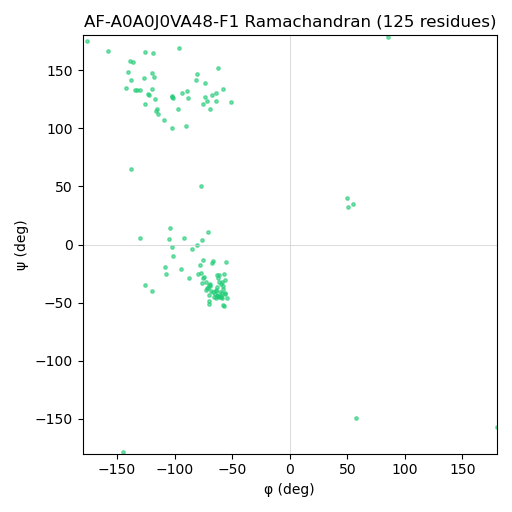107 LEU A O 1
ATOM 867 N N . ARG A 1 108 ? -17.332 2.766 22.501 1.00 98.31 108 ARG A N 1
ATOM 868 C CA . ARG A 1 108 ? -16.900 4.059 23.044 1.00 98.31 108 ARG A CA 1
ATOM 869 C C . ARG A 1 108 ? -18.046 5.069 23.077 1.00 98.31 108 ARG A C 1
ATOM 871 O O . ARG A 1 108 ? -18.224 5.750 24.083 1.00 98.31 108 ARG A O 1
ATOM 878 N N . ASP A 1 109 ? -18.791 5.159 21.980 1.00 98.25 109 ASP A N 1
ATOM 879 C CA . ASP A 1 109 ? -19.950 6.043 21.846 1.00 98.25 109 ASP A CA 1
ATOM 880 C C . ASP A 1 109 ? -21.123 5.560 22.711 1.00 98.25 109 ASP A C 1
ATOM 882 O O . ASP A 1 109 ? -21.615 6.295 23.563 1.00 98.25 109 ASP A O 1
ATOM 886 N N . ALA A 1 110 ? -21.497 4.281 22.590 1.00 98.31 110 ALA A N 1
ATOM 887 C CA . ALA A 1 110 ? -22.615 3.695 23.332 1.00 98.31 110 ALA A CA 1
ATOM 888 C C . ALA A 1 110 ? -22.430 3.728 24.860 1.00 98.31 110 ALA A C 1
ATOM 890 O O . ALA A 1 110 ? -23.408 3.708 25.605 1.00 98.31 110 ALA A O 1
ATOM 891 N N . GLN A 1 111 ? -21.182 3.743 25.327 1.00 97.69 111 GLN A N 1
ATOM 892 C CA . GLN A 1 111 ? -20.819 3.809 26.740 1.00 97.69 111 GLN A CA 1
ATOM 893 C C . GLN A 1 111 ? -20.331 5.202 27.159 1.00 97.69 111 GLN A C 1
ATOM 895 O O . GLN A 1 111 ? -19.729 5.314 28.223 1.00 97.69 111 GLN A O 1
ATOM 900 N N . CYS A 1 112 ? -20.552 6.245 26.350 1.00 97.69 112 CYS A N 1
ATOM 901 C CA . CYS A 1 112 ? -20.258 7.643 26.689 1.00 97.69 112 CYS A CA 1
ATOM 902 C C . CYS A 1 112 ? -18.831 7.866 27.233 1.00 97.69 112 CYS A C 1
ATOM 904 O O . CYS A 1 112 ? -18.630 8.595 28.209 1.00 97.69 112 CYS A O 1
ATOM 906 N N . HIS A 1 113 ? -17.822 7.197 26.658 1.00 97.88 113 HIS A N 1
ATOM 907 C CA . HIS A 1 113 ? -16.450 7.237 27.193 1.00 97.88 113 HIS A CA 1
ATOM 908 C C . HIS A 1 113 ? -15.883 8.659 27.259 1.00 97.88 113 HIS A C 1
ATOM 910 O O . HIS A 1 113 ? -15.096 8.954 28.151 1.00 97.88 113 HIS A O 1
ATOM 916 N N . ASP A 1 114 ? -16.275 9.538 26.340 1.00 97.69 114 ASP A N 1
ATOM 917 C CA . ASP A 1 114 ? -15.897 10.952 26.325 1.00 97.69 114 ASP A CA 1
ATOM 918 C C . ASP A 1 114 ? -16.460 11.726 27.529 1.00 97.69 114 ASP A C 1
ATOM 920 O O . ASP A 1 114 ? -15.731 12.486 28.169 1.00 97.69 114 ASP A O 1
ATOM 924 N N . VAL A 1 115 ? -17.720 11.479 27.897 1.00 97.81 115 VAL A N 1
ATOM 925 C CA . VAL A 1 115 ? -18.353 12.063 29.091 1.00 97.81 115 VAL A CA 1
ATOM 926 C C . VAL A 1 115 ? -17.648 11.590 30.361 1.00 97.81 115 VAL A C 1
ATOM 928 O O . VAL A 1 115 ? -17.309 12.399 31.229 1.00 97.81 115 VAL A O 1
ATOM 931 N N . TYR A 1 116 ? -17.376 10.289 30.467 1.00 97.88 116 TYR A N 1
ATOM 932 C CA . TYR A 1 116 ? -16.692 9.740 31.637 1.00 97.88 116 TYR A CA 1
ATOM 933 C C . TYR A 1 116 ? -15.228 10.174 31.723 1.00 97.88 116 TYR A C 1
ATOM 935 O O . TYR A 1 116 ? -14.753 10.457 32.823 1.00 97.88 116 TYR A O 1
ATOM 943 N N . ALA A 1 117 ? -14.530 10.310 30.593 1.00 97.88 117 ALA A N 1
ATOM 944 C CA . ALA A 1 117 ? -13.194 10.900 30.551 1.00 97.88 117 ALA A CA 1
ATOM 945 C C . ALA A 1 117 ? -13.212 12.343 31.081 1.00 97.88 117 ALA A C 1
ATOM 947 O O . ALA A 1 117 ? -12.395 12.698 31.931 1.00 97.88 117 ALA A O 1
ATOM 948 N N . TRP A 1 118 ? -14.201 13.149 30.682 1.00 98.19 118 TRP A N 1
ATOM 949 C CA . TRP A 1 118 ? -14.366 14.507 31.204 1.00 98.19 118 TRP A CA 1
ATOM 950 C C . TRP A 1 118 ? -14.640 14.528 32.717 1.00 98.19 118 TRP A C 1
ATOM 952 O O . TRP A 1 118 ? -14.029 15.303 33.455 1.00 98.19 118 TRP A O 1
ATOM 962 N N . HIS A 1 119 ? -15.516 13.656 33.228 1.00 98.12 119 HIS A N 1
ATOM 963 C CA . HIS A 1 119 ? -15.739 13.527 34.674 1.00 98.12 119 HIS A CA 1
ATOM 964 C C . HIS A 1 119 ? -14.468 13.112 35.426 1.00 98.12 119 HIS A C 1
ATOM 966 O O . HIS A 1 119 ? -14.176 13.663 36.493 1.00 98.12 119 HIS A O 1
ATOM 972 N N . GLN A 1 120 ? -13.689 12.191 34.855 1.00 98.06 120 GLN A N 1
ATOM 973 C CA . GLN A 1 120 ? -12.425 11.729 35.417 1.00 98.06 120 GLN A CA 1
ATOM 974 C C . GLN A 1 120 ? -11.398 12.866 35.519 1.00 98.06 120 GLN A C 1
ATOM 976 O O . GLN A 1 120 ? -10.780 13.022 36.575 1.00 98.06 120 GLN A O 1
ATOM 981 N N . GLU A 1 121 ? -11.253 13.697 34.483 1.00 98.25 121 GLU A N 1
ATOM 982 C CA . GLU A 1 121 ? -10.378 14.882 34.494 1.00 98.25 121 GLU A CA 1
ATOM 983 C C . GLU A 1 121 ? -10.753 15.863 35.613 1.00 98.25 121 GLU A C 1
ATOM 985 O O . GLU A 1 121 ? -9.886 16.412 36.295 1.00 98.25 121 GLU A O 1
ATOM 990 N N . GLN A 1 122 ? -12.054 16.020 35.865 1.00 98.19 122 GLN A N 1
ATOM 991 C CA . GLN A 1 122 ? -12.583 16.855 36.946 1.00 98.19 122 GLN A CA 1
ATOM 992 C C . GLN A 1 122 ? -12.546 16.174 38.323 1.00 98.19 122 GLN A C 1
ATOM 994 O O . GLN A 1 122 ? -12.965 16.774 39.315 1.00 98.19 122 GLN A O 1
ATOM 999 N N . ARG A 1 123 ? -12.065 14.925 38.405 1.00 97.88 123 ARG A N 1
ATOM 1000 C CA . ARG A 1 123 ? -12.073 14.081 39.614 1.00 97.88 123 ARG A CA 1
ATOM 1001 C C . ARG A 1 123 ? -13.475 13.915 40.209 1.00 97.88 123 ARG A C 1
ATOM 1003 O O . ARG A 1 123 ? -13.644 13.861 41.426 1.00 97.88 123 ARG A O 1
ATOM 1010 N N . GLN A 1 124 ? -14.487 13.858 39.349 1.00 97.81 124 GLN A N 1
ATOM 1011 C CA . GLN A 1 124 ? -15.882 13.682 39.734 1.00 97.81 124 GLN A CA 1
ATOM 1012 C C . GLN A 1 124 ? -16.306 12.236 39.487 1.00 97.81 124 GLN A C 1
ATOM 1014 O O . GLN A 1 124 ? -16.159 11.720 38.385 1.00 97.81 124 GLN A O 1
ATOM 1019 N N . TRP A 1 125 ? -16.877 11.595 40.506 1.00 96.44 125 TRP A N 1
ATOM 1020 C CA . TRP A 1 125 ? -17.536 10.302 40.345 1.00 96.44 125 TRP A CA 1
ATOM 1021 C C . TRP A 1 125 ? -19.010 10.531 40.017 1.00 96.44 125 TRP A C 1
ATOM 1023 O O . TRP A 1 125 ? -19.797 10.882 40.900 1.00 96.44 125 TRP A O 1
ATOM 1033 N N . LYS A 1 126 ? -19.369 10.384 38.741 1.00 93.50 126 LYS A N 1
ATOM 1034 C CA . LYS A 1 126 ? -20.737 10.551 38.246 1.00 93.50 126 LYS A CA 1
ATOM 1035 C C . LYS A 1 126 ? -21.093 9.393 37.310 1.00 93.50 126 LYS A C 1
ATOM 1037 O O . LYS A 1 126 ? -20.243 9.040 36.491 1.00 93.50 126 LYS A O 1
ATOM 1042 N N . PRO A 1 127 ? -22.280 8.785 37.485 1.00 85.00 127 PRO A N 1
ATOM 1043 C CA . PRO A 1 127 ? -22.798 7.792 36.558 1.00 85.00 127 PRO A CA 1
ATOM 1044 C C . PRO A 1 127 ? -23.234 8.433 35.243 1.00 85.00 127 PRO A C 1
ATOM 1046 O O . PRO A 1 127 ? -23.487 9.659 35.220 1.00 85.00 127 PRO A O 1
#

Radius of gyration: 21.35 Å; Cα contacts (8 Å, |Δi|>4): 166; chains: 1; bounding box: 40×30×61 Å

Secondary structure (DSSP, 8-state):
----EEEE-STTHHHHHTTHHHH-TTSEEEE--GGG--HHHHHH-SEEEESS--SS---SS-SEEEESSS--HHHHTT-PPPTTSEEEE--STHHHHHHHHHHHHHHHHHTTHHHHHHHHHTT----

Sequence (127 aa):
MNIQRILVTGRLYAELAALLPDKRPDKAFRFVAEEELTDDDFVWADAYVGFRPAGPFSLANLHWVHSLGAGVDAFLWKREWKKDVLLTRTVGSFGEQIAEYCLSYLLRDAQCHDVYAWHQEQRQWKP

Nearest PDB structures (foldseek):
  5jyv-assembly1_A  TM=4.716E-01  e=1.369E-01  Thermosynechococcus vestitus BP-1
  8v2y-assembly1_A  TM=4.244E-01  e=1.201E-01  Rhodopseudomonas palustris
  8snz-assembly1_B-2  TM=4.016E-01  e=1.369E-01  Rhodopseudomonas palustris
  1fue-assembly1_A  TM=4.922E-01  e=9.707E-01  Helicobacter pylori
  3lfh-assembly1_B  TM=3.495E-01  e=7.350E+00  Caldanaerobacter subterraneus subsp. tengcongensis MB4

Foldseek 3Di:
DDFAEEEEEDPCLVVCVVPVCVVCVSHHYDRDYLVGDDVVSVVRGQEYEEQADGDPDDPPNHQEYEHAAPDDCRVVPVDDDDPNRDYYYDDDCVVVVVVCVVVVVVCCVVVVVVVVVVCVVVVHDDD